Protein AF-A0A0G8N7H9-F1 (afdb_monomer)

Radius of gyration: 29.94 Å; Cα contacts (8 Å, |Δi|>4): 165; chains: 1; bounding box: 59×42×82 Å

Organism: NCBI:txid2754056

pLDDT: mean 80.82, std 13.86, range [43.56, 95.44]

Secondary structure (DSSP, 8-state):
--EEEHHHHHHHHHTTSEEEEEEEEETTEEEEEEEETT--EEEEE-TTSSB-EESSHHHHHHHHHHTT---EEEE-GGG--TTTTTT-S---PPPHHHHHHHHHHHHHHHHHHHHHHHHHHHHHHH-GGG---HHHHHHHHHHHHHHHHHHHTT-

Nearest PDB structures (foldseek):
  8xkv-assembly1_B  TM=4.051E-01  e=8.341E-02  Arabidopsis thaliana
  6zj3-assembly1_Lz  TM=5.491E-01  e=1.316E-01  Euglena gracilis
  5umr-assembly1_A  TM=5.682E-01  e=3.978E-01  Homo sapiens
  7x3k-assembly1_B  TM=6.071E-01  e=3.407E+00  Saccharomyces cerevisiae

Solvent-accessible surface area (backbone atoms only — not comparable to full-atom values): 8748 Å² total; per-residue (Å²): 130,55,70,37,41,62,71,61,46,30,52,36,28,73,71,64,52,35,63,41,34,40,39,35,38,44,93,86,29,28,33,43,34,38,28,26,87,86,68,50,59,33,36,34,22,37,99,84,68,46,77,35,62,22,89,38,70,67,58,44,49,53,55,34,47,77,40,72,33,86,53,70,46,78,45,50,75,74,53,68,42,77,86,56,60,75,67,65,63,72,84,67,72,75,48,71,65,58,53,53,53,47,53,54,51,52,53,53,50,51,51,53,50,54,53,52,51,50,55,52,48,56,51,39,72,76,40,64,83,75,67,67,53,78,64,58,47,51,54,53,51,51,53,51,52,52,52,54,52,55,54,59,76,74,107

Sequence (155 aa):
MPAVKLAAAKELVAAGVMSDAIVLGADDGYAVQLLARDHSRRLLISKLGEPRTFAGIEAAAKALHQIGIHSYRVDNTRKADPANNVRIRLRKRADQQSRIAGVHKDAAYLRFLTDRTRSAVEAADANPADSLTGQHARDRLQALKQQARKHIAKT

Foldseek 3Di:
DAEDELVVLLVCVVVQQWAEWEFEDDLQATWIWTAGPVRDIYTYDYPVRHGDHDNYPVRVCVSCVVSPHNHYHYDCVVVPPPVSVVSPPDPPPCPVVNVVVVVVVVVVVVVVVVVVVVVVVVVCVVPVVPDDDPVRVVVVVVVVVVVVVVVVVVD

Mean predicted aligned error: 16.05 Å

Structure (mmCIF, N/CA/C/O backbone):
data_AF-A0A0G8N7H9-F1
#
_entry.id   AF-A0A0G8N7H9-F1
#
loop_
_atom_site.group_PDB
_atom_site.id
_atom_site.type_symbol
_atom_site.label_atom_id
_atom_site.label_alt_id
_atom_site.label_comp_id
_atom_site.label_asym_id
_atom_site.label_entity_id
_atom_site.label_seq_id
_atom_site.pdbx_PDB_ins_code
_atom_site.Cartn_x
_atom_site.Cartn_y
_atom_site.Cartn_z
_atom_site.occupancy
_atom_site.B_iso_or_equiv
_atom_site.auth_seq_id
_atom_site.auth_comp_id
_atom_site.auth_asym_id
_atom_site.auth_atom_id
_atom_site.pdbx_PDB_model_num
ATOM 1 N N . MET A 1 1 ? -0.310 10.057 23.316 1.00 60.97 1 MET A N 1
ATOM 2 C CA . MET A 1 1 ? -1.664 9.454 23.358 1.00 60.97 1 MET A CA 1
ATOM 3 C C . MET A 1 1 ? -1.530 7.944 23.230 1.00 60.97 1 MET A C 1
ATOM 5 O O . MET A 1 1 ? -0.744 7.527 22.386 1.00 60.97 1 MET A O 1
ATOM 9 N N . PRO A 1 2 ? -2.238 7.132 24.033 1.00 79.75 2 PRO A N 1
ATOM 10 C CA . PRO A 1 2 ? -2.179 5.679 23.900 1.00 79.75 2 PRO A CA 1
ATOM 11 C C . PRO A 1 2 ? -2.756 5.233 22.548 1.00 79.75 2 PRO A C 1
ATOM 13 O O . PRO A 1 2 ? -3.713 5.824 22.044 1.00 79.75 2 PRO A O 1
ATOM 16 N N . ALA A 1 3 ? -2.149 4.216 21.939 1.00 86.88 3 ALA A N 1
ATOM 17 C CA . ALA A 1 3 ? -2.435 3.775 20.575 1.00 86.88 3 ALA A CA 1
ATOM 18 C C . ALA A 1 3 ? -2.820 2.291 20.542 1.00 86.88 3 ALA A C 1
ATOM 20 O O . ALA A 1 3 ? -2.310 1.499 21.333 1.00 86.88 3 ALA A O 1
ATOM 21 N N . VAL A 1 4 ? -3.725 1.908 19.639 1.00 89.81 4 VAL A N 1
ATOM 22 C CA . VAL A 1 4 ? -4.254 0.540 19.540 1.00 89.81 4 VAL A CA 1
ATOM 23 C C . VAL A 1 4 ? -4.408 0.111 18.082 1.00 89.81 4 VAL A C 1
ATOM 25 O O . VAL A 1 4 ? -4.915 0.850 17.237 1.00 89.81 4 VAL A O 1
ATOM 28 N N . LYS A 1 5 ? -3.975 -1.116 17.777 1.00 91.19 5 LYS A N 1
ATOM 29 C CA . LYS A 1 5 ? -4.161 -1.745 16.460 1.00 91.19 5 LYS A CA 1
ATOM 30 C C . LYS A 1 5 ? -5.619 -2.162 16.270 1.00 91.19 5 LYS A C 1
ATOM 32 O O . LYS A 1 5 ? -6.273 -2.562 17.224 1.00 91.19 5 LYS A O 1
ATOM 37 N N . LEU A 1 6 ? -6.105 -2.186 15.028 1.00 88.12 6 LEU A N 1
ATOM 38 C CA . LEU A 1 6 ? -7.511 -2.518 14.733 1.00 88.12 6 LEU A CA 1
ATOM 39 C C . LEU A 1 6 ? -7.982 -3.876 15.302 1.00 88.12 6 LEU A C 1
ATOM 41 O O . LEU A 1 6 ? -9.117 -3.971 15.751 1.00 88.12 6 LEU A O 1
ATOM 45 N N . ALA A 1 7 ? -7.127 -4.903 15.329 1.00 88.69 7 ALA A N 1
ATOM 46 C CA . ALA A 1 7 ? -7.484 -6.196 15.925 1.00 88.69 7 ALA A CA 1
ATOM 47 C C . ALA A 1 7 ? -7.766 -6.075 17.433 1.00 88.69 7 ALA A C 1
ATOM 49 O O . ALA A 1 7 ? -8.840 -6.447 17.889 1.00 88.69 7 ALA A O 1
ATOM 50 N N . ALA A 1 8 ? -6.854 -5.442 18.174 1.00 88.56 8 ALA A N 1
ATOM 51 C CA . ALA A 1 8 ? -7.033 -5.178 19.599 1.00 88.56 8 ALA A CA 1
ATOM 52 C C . ALA A 1 8 ? -8.196 -4.204 19.865 1.00 88.56 8 ALA A C 1
ATOM 54 O O . ALA A 1 8 ? -8.907 -4.340 20.851 1.00 88.56 8 ALA A O 1
ATOM 55 N N . ALA A 1 9 ? -8.443 -3.242 18.970 1.00 88.06 9 ALA A N 1
ATOM 56 C CA . ALA A 1 9 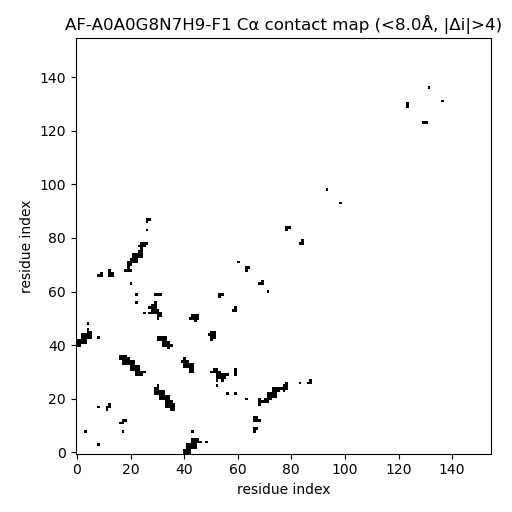? -9.609 -2.368 19.070 1.00 88.06 9 ALA A CA 1
ATOM 57 C C . ALA A 1 9 ? -10.922 -3.158 18.989 1.00 88.06 9 ALA A C 1
ATOM 59 O O . ALA A 1 9 ? -11.831 -2.889 19.764 1.00 88.06 9 ALA A O 1
ATOM 60 N N . LYS A 1 10 ? -11.006 -4.154 18.098 1.00 91.50 10 LYS A N 1
ATOM 61 C CA . LYS A 1 10 ? -12.178 -5.029 17.984 1.00 91.50 10 LYS A CA 1
ATOM 62 C C . LYS A 1 10 ? -12.447 -5.786 19.286 1.00 91.50 10 LYS A C 1
ATOM 64 O O . LYS A 1 10 ? -13.590 -5.853 19.716 1.00 91.50 10 LYS A O 1
ATOM 69 N N . GLU A 1 11 ? -11.406 -6.315 19.923 1.00 91.25 11 GLU A N 1
ATOM 70 C CA . GLU A 1 11 ? -11.528 -7.005 21.214 1.00 91.25 11 GLU A CA 1
ATOM 71 C C . GLU A 1 11 ? -11.981 -6.054 22.327 1.00 91.25 11 GLU A C 1
ATOM 73 O O . GLU A 1 11 ? -12.871 -6.394 23.098 1.00 91.25 11 GLU A O 1
ATOM 78 N N . LEU A 1 12 ? -11.436 -4.834 22.376 1.00 89.81 12 LEU A N 1
ATOM 79 C CA . LEU A 1 12 ? -11.836 -3.825 23.362 1.00 89.81 12 LEU A CA 1
ATOM 80 C C . LEU A 1 12 ? -13.284 -3.356 23.182 1.00 89.81 12 LEU A C 1
ATOM 82 O O . LEU A 1 12 ? -13.951 -3.065 24.173 1.00 89.81 12 LEU A O 1
ATOM 86 N N . VAL A 1 13 ? -13.774 -3.274 21.942 1.00 90.94 13 VAL A N 1
ATOM 87 C CA . VAL A 1 13 ? -15.185 -2.963 21.673 1.00 90.94 13 VAL A CA 1
ATOM 88 C C . VAL A 1 13 ? -16.074 -4.150 22.039 1.00 90.94 13 VAL A C 1
ATOM 90 O O . VAL A 1 13 ? -17.083 -3.963 22.710 1.00 90.94 13 VAL A O 1
ATOM 93 N N . ALA A 1 14 ? -15.676 -5.377 21.686 1.00 89.06 14 ALA A N 1
ATOM 94 C CA . ALA A 1 14 ? -16.410 -6.588 22.058 1.00 89.06 14 ALA A CA 1
ATOM 95 C C . ALA A 1 14 ? -16.500 -6.775 23.584 1.00 89.06 14 ALA A C 1
ATOM 97 O O . ALA A 1 14 ? -17.531 -7.200 24.093 1.00 89.06 14 ALA A O 1
ATOM 98 N N . ALA A 1 15 ? -15.449 -6.398 24.318 1.00 89.19 15 ALA A N 1
ATOM 99 C CA . ALA A 1 15 ? -15.424 -6.377 25.779 1.00 89.19 15 ALA A CA 1
ATOM 100 C C . ALA A 1 15 ? -16.194 -5.189 26.397 1.00 89.19 15 ALA A C 1
ATOM 102 O O . ALA A 1 15 ? -16.236 -5.057 27.618 1.00 89.19 15 ALA A O 1
ATOM 103 N N . GLY A 1 16 ? -16.769 -4.296 25.584 1.00 85.88 16 GLY A N 1
ATOM 104 C CA . GLY A 1 16 ? -17.531 -3.131 26.044 1.00 85.88 16 GLY A CA 1
ATOM 105 C C . GLY A 1 16 ? -16.685 -2.004 26.647 1.00 85.88 16 GLY A C 1
ATOM 106 O O . GLY A 1 16 ? -17.236 -1.059 27.208 1.00 85.88 16 GLY A O 1
ATOM 107 N N . VAL A 1 17 ? -15.355 -2.079 26.529 1.00 87.44 17 VAL A N 1
ATOM 108 C CA . VAL A 1 17 ? -14.427 -1.068 27.057 1.00 87.44 17 VAL A CA 1
ATOM 109 C C . VAL A 1 17 ? -14.488 0.203 26.210 1.00 87.44 17 VAL A C 1
ATOM 111 O O . VAL A 1 17 ? -14.486 1.308 26.744 1.00 87.44 17 VAL A O 1
ATOM 114 N N . MET A 1 18 ? -14.558 0.048 24.887 1.00 86.38 18 MET A N 1
ATOM 115 C CA . MET A 1 18 ? -14.641 1.145 23.918 1.00 86.38 18 MET A CA 1
ATOM 116 C C . MET A 1 18 ? -16.032 1.145 23.288 1.00 86.38 18 MET A C 1
ATOM 118 O O . MET A 1 18 ? -16.458 0.119 22.766 1.00 86.38 18 MET A O 1
ATOM 122 N N . SER A 1 19 ? -16.734 2.275 23.321 1.00 86.50 19 SER A N 1
ATOM 123 C CA . SER A 1 19 ? -18.128 2.347 22.853 1.00 86.50 19 SER A CA 1
ATOM 124 C C . SER A 1 19 ? -18.403 3.479 21.872 1.00 86.50 19 SER A C 1
ATOM 126 O O . SER A 1 19 ? -19.403 3.430 21.166 1.00 86.50 19 SER A O 1
ATOM 128 N N . ASP A 1 20 ? -17.541 4.493 21.824 1.00 90.31 20 ASP A N 1
ATOM 129 C CA . ASP A 1 20 ? -17.723 5.662 20.963 1.00 90.31 20 ASP A CA 1
ATOM 130 C C . ASP A 1 20 ? -16.426 5.977 20.206 1.00 90.31 20 ASP A C 1
ATOM 132 O O . ASP A 1 20 ? -15.347 5.466 20.529 1.00 90.31 20 ASP A O 1
ATOM 136 N N . ALA A 1 21 ? -16.518 6.804 19.169 1.00 91.69 21 ALA A N 1
ATOM 137 C CA . ALA A 1 21 ? -15.364 7.206 18.380 1.00 91.69 21 ALA A CA 1
ATOM 138 C C . ALA A 1 21 ? -15.452 8.661 17.909 1.00 91.69 21 ALA A C 1
ATOM 140 O O . ALA A 1 21 ? -16.522 9.204 17.646 1.00 91.69 21 ALA A O 1
ATOM 141 N N . ILE A 1 22 ? -14.289 9.285 17.750 1.00 90.31 22 ILE A N 1
ATOM 142 C CA . ILE A 1 22 ? -14.123 10.573 17.084 1.00 90.31 22 ILE A CA 1
ATOM 143 C C . ILE A 1 22 ? -13.313 10.350 15.811 1.00 90.31 22 ILE A C 1
ATOM 145 O O . ILE A 1 22 ? -12.195 9.831 15.840 1.00 90.31 22 ILE A O 1
ATOM 149 N N . VAL A 1 23 ? -13.878 10.769 14.688 1.00 90.75 23 VAL A N 1
ATOM 150 C CA . VAL A 1 23 ? -13.203 10.842 13.398 1.00 90.75 23 VAL A CA 1
ATOM 151 C C . VAL A 1 23 ? -12.580 12.230 13.284 1.00 90.75 23 VAL A C 1
ATOM 153 O O . VAL A 1 23 ? -13.289 13.225 13.172 1.00 90.75 23 VAL A O 1
ATOM 156 N N . LEU A 1 24 ? -11.253 12.291 13.338 1.00 88.31 24 LEU A N 1
ATOM 157 C CA . LEU A 1 24 ? -10.462 13.517 13.289 1.00 88.31 24 LEU A CA 1
ATOM 158 C C . LEU A 1 24 ? -10.012 13.791 11.850 1.00 88.31 24 LEU A C 1
ATOM 160 O O . LEU A 1 24 ? -9.406 12.923 11.216 1.00 88.31 24 LEU A O 1
ATOM 164 N N . GLY A 1 25 ? -10.243 15.001 11.346 1.00 82.56 25 GLY A N 1
ATOM 165 C CA . GLY A 1 25 ? -9.621 15.474 10.111 1.00 82.56 25 GLY A CA 1
ATOM 166 C C . GLY A 1 25 ? -8.099 15.586 10.265 1.00 82.56 25 GLY A C 1
ATOM 167 O O . GLY A 1 25 ? -7.604 16.192 11.213 1.00 82.56 25 GLY A O 1
ATOM 168 N N . ALA A 1 26 ? -7.348 15.000 9.337 1.00 75.12 26 ALA A N 1
ATOM 169 C CA . ALA A 1 26 ? -5.892 15.080 9.255 1.00 75.12 26 ALA A CA 1
ATOM 170 C C . ALA A 1 26 ? -5.462 15.503 7.841 1.00 75.12 26 ALA A C 1
ATOM 172 O O . ALA A 1 26 ? -6.242 15.390 6.891 1.00 75.12 26 ALA A O 1
ATOM 173 N N . ASP A 1 27 ? -4.213 15.952 7.698 1.00 69.25 27 ASP A N 1
ATOM 174 C CA . ASP A 1 27 ? -3.668 16.441 6.421 1.00 69.25 27 ASP A CA 1
ATOM 175 C C . ASP A 1 27 ? -3.769 15.372 5.311 1.00 69.25 27 ASP A C 1
ATOM 177 O O . ASP A 1 27 ? -4.139 15.669 4.177 1.00 69.25 27 ASP A O 1
ATOM 181 N N . ASP A 1 28 ? -3.555 14.102 5.676 1.00 70.31 28 ASP A N 1
ATOM 182 C CA . ASP A 1 28 ? -3.590 12.944 4.772 1.00 70.31 28 ASP A CA 1
ATOM 183 C C . ASP A 1 28 ? -4.930 12.169 4.780 1.00 70.31 28 ASP A C 1
ATOM 185 O O . ASP A 1 28 ? -5.015 11.068 4.229 1.00 70.31 28 ASP A O 1
ATOM 189 N N . GLY A 1 29 ? -5.993 12.696 5.408 1.00 81.81 29 GLY A N 1
ATOM 190 C CA . GLY A 1 29 ? -7.317 12.057 5.415 1.00 81.81 29 GLY A CA 1
ATOM 191 C C . GLY A 1 29 ? -8.077 12.189 6.733 1.00 81.81 29 GLY A C 1
ATOM 192 O O . GLY A 1 29 ? -8.234 13.283 7.265 1.00 81.81 29 GLY A O 1
ATOM 193 N N . TYR A 1 30 ? -8.598 11.070 7.237 1.00 86.75 30 TYR A N 1
ATOM 194 C CA . TYR A 1 30 ? -9.344 10.994 8.494 1.00 86.75 30 TYR A CA 1
ATOM 195 C C . TYR A 1 30 ? -8.712 9.965 9.425 1.00 86.75 30 TYR A C 1
ATOM 197 O O . TYR A 1 30 ? -8.583 8.801 9.054 1.00 86.75 30 TYR A O 1
ATOM 205 N N . ALA A 1 31 ? -8.321 10.377 10.624 1.00 88.44 31 ALA A N 1
ATOM 206 C CA . ALA A 1 31 ? -7.860 9.478 11.674 1.00 88.44 31 ALA A CA 1
ATOM 207 C C . ALA A 1 31 ? -9.021 9.120 12.608 1.00 88.44 31 ALA A C 1
ATOM 209 O O . ALA A 1 31 ? -9.972 9.882 12.754 1.00 88.44 31 ALA A O 1
ATOM 210 N N . VAL A 1 32 ? -8.944 7.959 13.255 1.00 89.88 32 VAL A N 1
ATOM 211 C CA . VAL A 1 32 ? -9.979 7.503 14.190 1.00 89.88 32 VAL A CA 1
ATOM 212 C C . VAL A 1 32 ? -9.403 7.430 15.594 1.00 89.88 32 VAL A C 1
ATOM 214 O O . VAL A 1 32 ? -8.400 6.755 15.836 1.00 89.88 32 VAL A O 1
ATOM 217 N N . GLN A 1 33 ? -10.065 8.105 16.522 1.00 90.62 33 GLN A N 1
ATOM 218 C CA . GLN A 1 33 ? -9.813 8.024 17.949 1.00 90.62 33 GLN A CA 1
ATOM 219 C C . GLN A 1 33 ? -10.983 7.309 18.619 1.00 90.62 33 GLN A C 1
ATOM 221 O O . GLN A 1 33 ? -12.127 7.724 18.492 1.00 90.62 33 GLN A O 1
ATOM 226 N N . LEU A 1 34 ? -10.691 6.232 19.333 1.00 89.69 34 LEU A N 1
ATOM 227 C CA . LEU A 1 34 ? -11.666 5.485 20.112 1.00 89.69 34 LEU A CA 1
ATOM 228 C C . LEU A 1 34 ? -11.805 6.110 21.494 1.00 89.69 34 LEU A C 1
ATOM 230 O O . LEU A 1 34 ? -10.812 6.545 22.088 1.00 89.69 34 LEU A O 1
ATOM 234 N N . LEU A 1 35 ? -13.036 6.132 21.981 1.00 88.38 35 LEU A N 1
ATOM 235 C CA . LEU A 1 35 ? -13.415 6.626 23.289 1.00 88.38 35 LEU A CA 1
ATOM 236 C C . LEU A 1 35 ? -14.010 5.485 24.110 1.00 88.38 35 LEU A C 1
ATOM 238 O O . LEU A 1 35 ? -14.944 4.794 23.690 1.00 88.38 35 LEU A O 1
ATOM 242 N N . ALA A 1 36 ? -13.478 5.331 25.310 1.00 85.88 36 ALA A N 1
ATOM 243 C CA . ALA A 1 36 ? -14.081 4.517 26.345 1.00 85.88 36 ALA A CA 1
ATOM 244 C C . ALA A 1 36 ? -15.023 5.345 27.222 1.00 85.88 36 ALA A C 1
ATOM 246 O O . ALA A 1 36 ? -15.001 6.581 27.215 1.00 85.88 36 ALA A O 1
ATOM 247 N N . ARG A 1 37 ? -15.841 4.643 28.011 1.00 79.25 37 ARG A N 1
ATOM 248 C CA . ARG A 1 37 ? -16.765 5.264 28.973 1.00 79.25 37 ARG A CA 1
ATOM 249 C C . ARG A 1 37 ? -16.050 6.049 30.073 1.00 79.25 37 ARG A C 1
ATOM 251 O O . ARG A 1 37 ? -16.601 7.020 30.568 1.00 79.25 37 ARG A O 1
ATOM 258 N N . ASP A 1 38 ? -14.822 5.667 30.409 1.00 83.31 38 ASP A N 1
ATOM 259 C CA . ASP A 1 38 ? -13.958 6.345 31.385 1.00 83.31 38 ASP A CA 1
ATOM 260 C C . ASP A 1 38 ? -13.240 7.583 30.806 1.00 83.31 38 ASP A C 1
ATOM 262 O O . ASP A 1 38 ? -12.285 8.086 31.393 1.00 83.31 38 ASP A O 1
ATOM 266 N N . HIS A 1 39 ? -13.660 8.059 29.629 1.00 79.25 39 HIS A N 1
ATOM 267 C CA . HIS A 1 39 ? -13.009 9.120 28.857 1.00 79.25 39 HIS A CA 1
ATOM 268 C C . HIS A 1 39 ? -11.578 8.804 28.402 1.00 79.25 39 HIS A C 1
ATOM 270 O O . HIS A 1 39 ? -10.906 9.688 27.850 1.00 79.25 39 HIS A O 1
ATOM 276 N N . SER A 1 40 ? -11.106 7.562 28.555 1.00 83.25 40 SER A N 1
ATOM 277 C CA . SER A 1 40 ? -9.824 7.171 27.988 1.00 83.25 40 SER A CA 1
ATOM 278 C C . SER A 1 40 ? -9.907 7.192 26.461 1.00 83.25 40 SER A C 1
ATOM 280 O O . SER A 1 40 ? -10.882 6.762 25.838 1.00 83.25 40 SER A O 1
ATOM 282 N N . ARG A 1 41 ? -8.875 7.774 25.843 1.00 87.44 41 ARG A N 1
ATOM 283 C CA . ARG A 1 41 ? -8.820 7.998 24.396 1.00 87.44 41 ARG A CA 1
ATOM 284 C C . ARG A 1 41 ? -7.703 7.179 23.798 1.00 87.44 41 ARG A C 1
ATOM 286 O O . ARG A 1 41 ? -6.555 7.334 24.212 1.00 87.44 41 ARG A O 1
ATOM 293 N N . ARG A 1 42 ? -8.007 6.361 22.795 1.00 88.12 42 ARG A N 1
ATOM 294 C CA . ARG A 1 42 ? -7.000 5.538 22.116 1.00 88.12 42 ARG A CA 1
ATOM 295 C C . ARG A 1 42 ? -6.992 5.798 20.620 1.00 88.12 42 ARG A C 1
ATOM 297 O O . ARG A 1 42 ? -8.030 5.750 19.973 1.00 88.12 42 ARG A O 1
ATOM 304 N N . LEU A 1 43 ? -5.820 6.081 20.060 1.00 88.38 43 LEU A N 1
ATOM 305 C CA . LEU A 1 43 ? -5.681 6.325 18.626 1.00 88.38 43 LEU A CA 1
ATOM 306 C C . LEU A 1 43 ? -5.603 5.001 17.863 1.00 88.38 43 LEU A C 1
ATOM 308 O O . LEU A 1 43 ? -4.826 4.117 18.229 1.00 88.38 43 LEU A O 1
ATOM 312 N N . LEU A 1 44 ? -6.372 4.874 16.783 1.00 88.00 44 LEU A N 1
ATOM 313 C CA . LEU A 1 44 ? -6.294 3.718 15.903 1.00 88.00 44 LEU A CA 1
ATOM 314 C C . LEU A 1 44 ? -5.013 3.789 15.060 1.00 88.00 44 LEU A C 1
ATOM 316 O O . LEU A 1 44 ? -4.808 4.743 14.310 1.00 88.00 44 LEU A O 1
ATOM 320 N N . ILE A 1 45 ? -4.177 2.757 15.141 1.00 88.62 45 ILE A N 1
ATOM 321 C CA . ILE A 1 45 ? -2.922 2.666 14.383 1.00 88.62 45 ILE A CA 1
ATOM 322 C C . ILE A 1 45 ? -2.936 1.538 13.349 1.00 88.62 45 ILE A C 1
ATOM 324 O O . ILE A 1 45 ? -3.670 0.546 13.447 1.00 88.62 45 ILE A O 1
ATOM 328 N N . SER A 1 46 ? -2.115 1.714 12.318 1.00 86.81 46 SER A N 1
ATOM 329 C CA . SER A 1 46 ? -1.813 0.710 11.309 1.00 86.81 46 SER A CA 1
ATOM 330 C C . SER A 1 46 ? -0.937 -0.402 11.903 1.00 86.81 46 SER A C 1
ATOM 332 O O . SER A 1 46 ? -0.453 -0.322 13.035 1.00 86.81 46 SER A O 1
ATOM 334 N N . LYS A 1 47 ? -0.701 -1.469 11.130 1.00 80.56 47 LYS A N 1
ATOM 335 C CA . LYS A 1 47 ? 0.218 -2.542 11.546 1.00 80.56 47 LYS A CA 1
ATOM 336 C C . LYS A 1 47 ? 1.648 -2.030 11.778 1.00 80.56 47 LYS A C 1
ATOM 338 O O . LYS A 1 47 ? 2.359 -2.636 12.572 1.00 80.56 47 LYS A O 1
ATOM 343 N N . LEU A 1 48 ? 2.016 -0.927 11.123 1.00 80.19 48 LEU A N 1
ATOM 344 C CA . LEU A 1 48 ? 3.335 -0.294 11.181 1.00 80.19 48 LEU A CA 1
ATOM 345 C C . LEU A 1 48 ? 3.479 0.703 12.345 1.00 80.19 48 LEU A C 1
ATOM 347 O O . LEU A 1 48 ? 4.526 1.314 12.486 1.00 80.19 48 LEU A O 1
ATOM 351 N N . GLY A 1 49 ? 2.448 0.886 13.179 1.00 76.19 49 GLY A N 1
ATOM 352 C CA . GLY A 1 49 ? 2.502 1.799 14.330 1.00 76.19 49 GLY A CA 1
ATOM 353 C C . GLY A 1 49 ? 2.109 3.247 14.024 1.00 76.19 49 GLY A C 1
ATOM 354 O O . GLY A 1 49 ? 1.885 4.022 14.947 1.00 76.19 49 GLY A O 1
ATOM 355 N N . GLU A 1 50 ? 1.948 3.602 12.752 1.00 80.38 50 GLU A N 1
ATOM 356 C CA . GLU A 1 50 ? 1.489 4.931 12.333 1.00 80.38 50 GLU A CA 1
ATOM 357 C C . GLU A 1 50 ? -0.026 5.111 12.530 1.00 80.38 50 GLU A C 1
ATOM 359 O O . GLU A 1 50 ? -0.768 4.125 12.421 1.00 80.38 50 GLU A O 1
ATOM 364 N N . PRO A 1 51 ? -0.528 6.343 12.755 1.00 83.12 51 PRO A N 1
ATOM 365 C CA . PRO A 1 51 ? -1.959 6.630 12.774 1.00 83.12 51 PRO A CA 1
ATOM 366 C C . PRO A 1 51 ? -2.651 6.085 11.527 1.00 83.12 51 PRO A C 1
ATOM 368 O O . PRO A 1 51 ? -2.251 6.355 10.394 1.00 83.12 51 PRO A O 1
ATOM 371 N N . ARG A 1 52 ? -3.708 5.296 11.721 1.00 86.44 52 ARG A N 1
ATOM 372 C CA . ARG A 1 52 ? -4.459 4.752 10.596 1.00 86.44 52 ARG A CA 1
ATOM 373 C C . ARG A 1 52 ? -5.349 5.844 10.018 1.00 86.44 52 ARG A C 1
ATOM 375 O O . ARG A 1 52 ? -6.351 6.213 10.627 1.00 86.44 52 ARG A O 1
ATOM 382 N N . THR A 1 53 ? -4.989 6.312 8.829 1.00 88.19 53 THR A N 1
ATOM 383 C CA . THR A 1 53 ? -5.776 7.274 8.062 1.00 88.19 53 THR A CA 1
ATOM 384 C C . THR A 1 53 ? -6.721 6.571 7.089 1.00 88.19 53 THR A C 1
ATOM 386 O O . THR A 1 53 ? -6.423 5.517 6.517 1.00 88.19 53 THR A O 1
ATOM 389 N N . PHE A 1 54 ? -7.894 7.164 6.915 1.00 86.69 54 PHE A N 1
ATOM 390 C CA . PHE A 1 54 ? -8.918 6.763 5.963 1.00 86.69 54 PHE A CA 1
ATOM 391 C C . PHE A 1 54 ? -9.110 7.879 4.938 1.00 86.69 54 PHE A C 1
ATOM 393 O O . PHE A 1 54 ? -9.033 9.059 5.272 1.00 86.69 54 PHE A O 1
ATOM 400 N N . ALA A 1 55 ? -9.374 7.509 3.684 1.00 81.38 55 ALA A N 1
ATOM 401 C CA . ALA A 1 55 ? -9.521 8.476 2.594 1.00 81.38 55 ALA A CA 1
ATOM 402 C C . ALA A 1 55 ? -10.761 9.378 2.754 1.00 81.38 55 ALA A C 1
ATOM 404 O O . ALA A 1 55 ? -10.759 10.519 2.303 1.00 81.38 55 ALA A O 1
ATOM 405 N N . GLY A 1 56 ? -11.804 8.878 3.420 1.00 85.75 56 GLY A N 1
ATOM 406 C CA . GLY A 1 56 ? -13.070 9.576 3.622 1.00 85.75 56 GLY A CA 1
ATOM 407 C C . GLY A 1 56 ? -13.744 9.171 4.929 1.00 85.75 56 GLY A C 1
ATOM 408 O O . GLY A 1 56 ? -13.396 8.146 5.524 1.00 85.75 56 GLY A O 1
ATOM 409 N N . ILE A 1 57 ? -14.737 9.961 5.340 1.00 87.81 57 ILE A N 1
ATOM 410 C CA . ILE A 1 57 ? -15.551 9.694 6.534 1.00 87.81 57 ILE A CA 1
ATOM 411 C C . ILE A 1 57 ? -16.285 8.359 6.379 1.00 87.81 57 ILE A C 1
ATOM 413 O O . ILE A 1 57 ? -16.273 7.558 7.302 1.00 87.81 57 ILE A O 1
ATOM 417 N N . GLU A 1 58 ? -16.831 8.065 5.197 1.00 87.69 58 GLU A N 1
ATOM 418 C CA . GLU A 1 58 ? -17.513 6.793 4.914 1.00 87.69 58 GLU A CA 1
ATOM 419 C C . GLU A 1 58 ? -16.599 5.576 5.105 1.00 87.69 58 GLU A C 1
ATOM 421 O O . GLU A 1 58 ? -17.002 4.562 5.673 1.00 87.69 58 GLU A O 1
ATOM 426 N N . ALA A 1 59 ? -15.336 5.677 4.678 1.00 87.81 59 ALA A N 1
ATOM 427 C CA . ALA A 1 59 ? -14.363 4.604 4.855 1.00 87.81 59 ALA A CA 1
ATOM 428 C C . ALA A 1 59 ? -14.022 4.386 6.339 1.00 87.81 59 ALA A C 1
ATOM 430 O O . ALA A 1 59 ? -13.865 3.241 6.769 1.00 87.81 59 ALA A O 1
ATOM 431 N N . ALA A 1 60 ? -13.937 5.469 7.121 1.00 89.12 60 ALA A N 1
ATOM 432 C CA . ALA A 1 60 ? -13.770 5.396 8.571 1.00 89.12 60 ALA A CA 1
ATOM 433 C C . ALA A 1 60 ? -15.019 4.804 9.249 1.00 89.12 60 ALA A C 1
ATOM 435 O O . ALA A 1 60 ? -14.894 3.892 10.063 1.00 89.12 60 ALA A O 1
ATOM 436 N N . ALA A 1 61 ? -16.215 5.243 8.854 1.00 90.75 61 ALA A N 1
ATOM 437 C CA . ALA A 1 61 ? -17.494 4.755 9.360 1.00 90.75 61 ALA A CA 1
ATOM 438 C C . ALA A 1 61 ? -17.680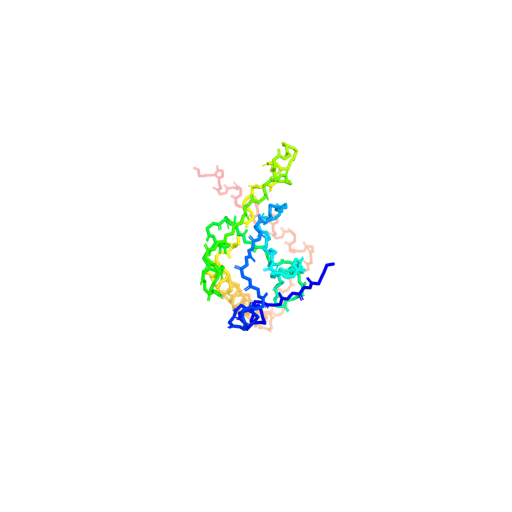 3.257 9.094 1.00 90.75 61 ALA A C 1
ATOM 440 O O . ALA A 1 61 ? -18.034 2.505 9.997 1.00 90.75 61 ALA A O 1
ATOM 441 N N . LYS A 1 62 ? -17.351 2.786 7.886 1.00 91.88 62 LYS A N 1
ATOM 442 C CA . LYS A 1 62 ? -17.389 1.358 7.545 1.00 91.88 62 LYS A CA 1
ATOM 443 C C . LYS A 1 62 ? -16.444 0.539 8.426 1.00 91.88 62 LYS A C 1
ATOM 445 O O . LYS A 1 62 ? -16.807 -0.548 8.866 1.00 91.88 62 LYS A O 1
ATOM 450 N N . ALA A 1 63 ? -15.245 1.055 8.698 1.00 89.88 63 ALA A N 1
ATOM 451 C CA . ALA A 1 63 ? -14.293 0.389 9.583 1.00 89.88 63 ALA A CA 1
ATOM 452 C C . ALA A 1 63 ? -14.770 0.363 11.046 1.00 89.88 63 ALA A C 1
ATOM 454 O O . ALA A 1 63 ? -14.577 -0.647 11.717 1.00 89.88 63 ALA A O 1
ATO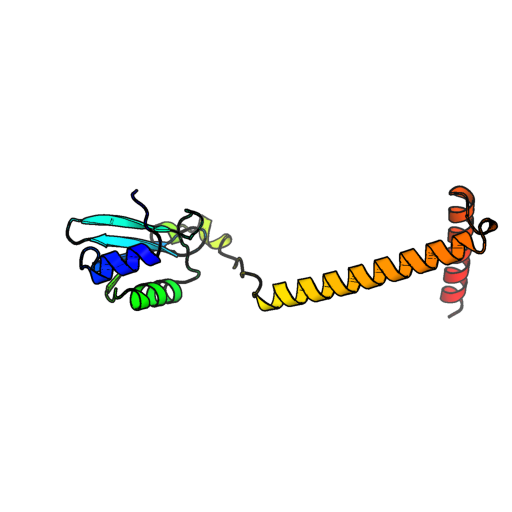M 455 N N . LEU A 1 64 ? -15.411 1.436 11.522 1.00 92.12 64 LEU A N 1
ATOM 456 C CA . LEU A 1 64 ? -16.031 1.515 12.849 1.00 92.12 64 LEU A CA 1
ATOM 457 C C . LEU A 1 64 ? -17.209 0.539 12.988 1.00 92.12 64 LEU A C 1
ATOM 459 O O . LEU A 1 64 ? -17.291 -0.204 13.965 1.00 92.12 64 LEU A O 1
ATOM 463 N N . HIS A 1 65 ? -18.055 0.455 11.965 1.00 91.88 65 HIS A N 1
ATOM 464 C CA . HIS A 1 65 ? -19.186 -0.466 11.939 1.00 91.88 65 HIS A CA 1
ATOM 465 C C . HIS A 1 65 ? -18.735 -1.932 12.018 1.00 91.88 65 HIS A C 1
ATOM 467 O O . HIS A 1 65 ? -19.301 -2.724 12.764 1.00 91.88 65 HIS A O 1
ATOM 473 N N . GLN A 1 66 ? -17.654 -2.288 11.316 1.00 90.81 66 GLN A N 1
ATOM 474 C CA . GLN A 1 66 ? -17.073 -3.637 11.353 1.00 90.81 66 GLN A CA 1
ATOM 475 C C . GLN A 1 66 ? -16.537 -4.053 12.729 1.00 90.81 66 GLN A C 1
ATOM 477 O O . GLN A 1 66 ? -16.402 -5.250 12.989 1.00 90.81 66 GLN A O 1
ATOM 482 N N . ILE A 1 67 ? -16.196 -3.092 13.589 1.00 90.19 67 ILE A N 1
ATOM 483 C CA . ILE A 1 67 ? -15.734 -3.364 14.954 1.00 90.19 67 ILE A CA 1
ATOM 484 C C . ILE A 1 67 ? -16.840 -3.195 16.002 1.00 90.19 67 ILE A C 1
ATOM 486 O O . ILE A 1 67 ? -16.560 -3.428 17.168 1.00 90.19 67 ILE A O 1
ATOM 490 N N . GLY A 1 68 ? -18.071 -2.848 15.602 1.00 88.38 68 GLY A N 1
ATOM 491 C CA . GLY A 1 68 ? -19.231 -2.729 16.496 1.00 88.38 68 GLY A CA 1
ATOM 492 C C . GLY A 1 68 ? -19.494 -1.323 17.044 1.00 88.38 68 GLY A C 1
ATOM 493 O O . GLY A 1 68 ? -20.283 -1.169 17.971 1.00 88.38 68 GLY A O 1
ATOM 494 N N . ILE A 1 69 ? -18.852 -0.288 16.493 1.00 90.38 69 ILE A N 1
ATOM 495 C CA . ILE A 1 69 ? -19.115 1.108 16.866 1.00 90.38 69 ILE A CA 1
ATOM 496 C C . ILE A 1 69 ? -20.100 1.712 15.864 1.00 90.38 69 ILE A C 1
ATOM 498 O O . ILE A 1 69 ? -19.799 1.836 14.675 1.00 90.38 69 ILE A O 1
ATOM 502 N N . HIS A 1 70 ? -21.277 2.095 16.358 1.00 87.69 70 HIS A N 1
ATOM 503 C CA . HIS A 1 70 ? -22.381 2.617 15.544 1.00 87.69 70 HIS A CA 1
ATOM 504 C C . HIS A 1 70 ? -22.574 4.131 15.673 1.00 87.69 70 HIS A C 1
ATOM 506 O O . HIS A 1 70 ? -23.113 4.753 14.761 1.00 87.69 70 HIS A O 1
ATOM 512 N N . SER A 1 71 ? -22.111 4.729 16.770 1.00 87.12 71 SER A N 1
ATOM 513 C CA . SER A 1 71 ? -22.094 6.175 16.978 1.00 87.12 71 SER A CA 1
ATOM 514 C C . SER A 1 71 ? -20.668 6.697 16.872 1.00 87.12 71 SER A C 1
ATOM 516 O O . SER A 1 71 ? -19.735 6.085 17.389 1.00 87.12 71 SER A O 1
ATOM 518 N N . TYR A 1 72 ? -20.497 7.824 16.193 1.00 90.69 72 TYR A N 1
ATOM 519 C CA . TYR A 1 72 ? -19.228 8.533 16.159 1.00 90.69 72 TYR A CA 1
ATOM 520 C C . TYR A 1 72 ? -19.457 10.020 15.905 1.00 90.69 72 TYR A C 1
ATOM 522 O O . TYR A 1 72 ? -20.430 10.421 15.265 1.00 90.69 72 TYR A O 1
ATOM 530 N N . ARG A 1 73 ? -18.531 10.847 16.385 1.00 90.38 73 ARG A N 1
ATOM 531 C CA . ARG A 1 73 ? -18.491 12.288 16.105 1.00 90.38 73 ARG A CA 1
ATOM 532 C C . ARG A 1 73 ? -17.420 12.590 15.073 1.00 90.38 73 ARG A C 1
ATOM 534 O O . ARG A 1 73 ? -16.371 11.953 15.065 1.00 90.38 73 ARG A O 1
ATOM 541 N N . VAL A 1 74 ? -17.671 13.564 14.209 1.00 88.12 74 VAL A N 1
ATOM 542 C CA . VAL A 1 74 ? -16.691 14.022 13.220 1.00 88.12 74 VAL A CA 1
ATOM 543 C C . VAL A 1 74 ? -16.187 15.392 13.643 1.00 88.12 74 VAL A C 1
ATOM 545 O O . VAL A 1 74 ? -16.975 16.323 13.784 1.00 88.12 74 VAL A O 1
ATOM 548 N N . ASP A 1 75 ? -14.878 15.507 13.827 1.00 85.50 75 ASP A N 1
ATOM 549 C CA . ASP A 1 75 ? -14.203 16.770 14.084 1.00 85.50 75 ASP A CA 1
ATOM 550 C C . ASP A 1 75 ? -13.346 17.139 12.867 1.00 85.50 75 ASP A C 1
ATOM 552 O O . ASP A 1 75 ? -12.304 16.536 12.592 1.00 85.50 75 ASP A O 1
ATOM 556 N N . ASN A 1 76 ? -13.824 18.133 12.118 1.00 77.31 76 ASN A N 1
ATOM 557 C CA . ASN A 1 76 ? -13.178 18.652 10.914 1.00 77.31 76 ASN A CA 1
ATOM 558 C C . ASN A 1 76 ? -12.424 19.967 11.150 1.00 77.31 76 ASN A C 1
ATOM 560 O O . ASN A 1 76 ? -11.958 20.564 10.179 1.00 77.31 76 ASN A O 1
ATOM 564 N N . THR A 1 77 ? -12.274 20.418 12.397 1.00 70.50 77 THR A N 1
ATOM 565 C CA . THR A 1 77 ? -11.638 21.709 12.723 1.00 70.50 77 THR A CA 1
ATOM 566 C C . THR A 1 77 ? -10.255 21.859 12.085 1.00 70.50 77 THR A C 1
ATOM 568 O O . THR A 1 77 ? -9.957 22.887 11.489 1.00 70.50 77 THR A O 1
ATOM 571 N N . ARG A 1 78 ? -9.447 20.793 12.085 1.00 63.22 78 ARG A N 1
ATOM 572 C CA . ARG A 1 78 ? -8.100 20.778 11.487 1.00 63.22 78 ARG A CA 1
ATOM 573 C C . ARG A 1 78 ? -8.077 20.790 9.949 1.00 63.22 78 ARG A C 1
ATOM 575 O O . ARG A 1 78 ? -7.076 21.174 9.356 1.00 63.22 78 ARG A O 1
ATOM 582 N N . LYS A 1 79 ? -9.163 20.369 9.291 1.00 57.56 79 LYS A N 1
ATOM 583 C CA . LYS A 1 79 ? -9.302 20.377 7.821 1.00 57.56 79 LYS A CA 1
ATOM 584 C C . LYS A 1 79 ? -9.880 21.687 7.276 1.00 57.56 79 LYS A C 1
ATOM 586 O O . LYS A 1 79 ? -9.747 21.944 6.087 1.00 57.56 79 LYS A O 1
ATOM 591 N N . ALA A 1 80 ? -10.536 22.485 8.117 1.00 48.81 80 ALA A N 1
ATOM 592 C CA . ALA A 1 80 ? -11.191 23.728 7.712 1.00 48.81 80 ALA A CA 1
ATOM 593 C C . ALA A 1 80 ? -10.212 24.886 7.443 1.00 48.81 80 ALA A C 1
ATOM 595 O O . ALA A 1 80 ? -10.647 25.949 7.012 1.00 48.81 80 ALA A O 1
ATOM 596 N N . ASP A 1 81 ? -8.911 24.686 7.669 1.00 47.38 81 ASP A N 1
ATOM 597 C CA . ASP A 1 81 ? -7.882 25.694 7.437 1.00 47.38 81 ASP A CA 1
ATOM 598 C C . ASP A 1 81 ? -7.655 25.895 5.917 1.00 47.38 81 ASP A C 1
ATOM 600 O O . ASP A 1 81 ? -7.203 24.965 5.230 1.00 47.38 81 ASP A O 1
ATOM 604 N N . PRO A 1 82 ? -7.979 27.070 5.336 1.00 48.88 82 PRO A N 1
ATOM 605 C CA . PRO A 1 82 ? -7.959 27.276 3.885 1.00 48.88 82 PRO A CA 1
ATOM 606 C C . PRO A 1 82 ? -6.571 27.100 3.249 1.00 48.88 82 PRO A C 1
ATOM 608 O O . PRO A 1 82 ? -6.483 26.811 2.055 1.00 48.88 82 PRO A O 1
ATOM 611 N N . ALA A 1 83 ? -5.492 27.184 4.035 1.00 52.03 83 ALA A N 1
ATOM 612 C CA . ALA A 1 83 ? -4.127 26.909 3.585 1.00 52.03 83 ALA A CA 1
ATOM 613 C C . ALA A 1 83 ? -3.871 25.420 3.256 1.00 52.03 83 ALA A C 1
ATOM 615 O O . ALA A 1 83 ? -3.002 25.105 2.440 1.00 52.03 83 ALA A O 1
ATOM 616 N N . ASN A 1 84 ? -4.639 24.495 3.843 1.00 44.56 84 ASN A N 1
ATOM 617 C CA . ASN A 1 84 ? -4.439 23.049 3.697 1.00 44.56 84 ASN A CA 1
ATOM 618 C C . ASN A 1 84 ? -5.284 22.408 2.582 1.00 44.56 84 ASN A C 1
ATOM 620 O O . ASN A 1 84 ? -4.937 21.337 2.076 1.00 44.56 84 ASN A O 1
ATOM 624 N N . ASN A 1 85 ? -6.343 23.080 2.119 1.00 44.41 85 ASN A N 1
ATOM 625 C CA . ASN A 1 85 ? -7.233 22.569 1.068 1.00 44.41 85 ASN A CA 1
ATOM 626 C C . ASN A 1 85 ? -6.548 22.392 -0.300 1.00 44.41 85 ASN A C 1
ATOM 628 O O . ASN A 1 85 ? -7.007 21.604 -1.125 1.00 44.41 85 ASN A O 1
ATOM 632 N N . VAL A 1 86 ? -5.409 23.051 -0.534 1.00 46.97 86 VAL A N 1
ATOM 633 C CA . VAL A 1 86 ? -4.640 22.935 -1.788 1.00 46.97 86 VAL A CA 1
ATOM 634 C C . VAL A 1 86 ? -3.845 21.619 -1.865 1.00 46.97 86 VAL A C 1
ATOM 636 O O . VAL A 1 86 ? -3.532 21.147 -2.961 1.00 46.97 86 VAL A O 1
ATOM 639 N N . ARG A 1 87 ? -3.552 20.972 -0.725 1.00 46.16 87 ARG A N 1
ATOM 640 C CA . ARG A 1 87 ? -2.757 19.728 -0.664 1.00 46.16 87 ARG A CA 1
ATOM 641 C C . ARG A 1 87 ? -3.586 18.446 -0.700 1.00 46.16 87 ARG A C 1
ATOM 643 O O . ARG A 1 87 ? -3.033 17.393 -1.006 1.00 46.16 87 ARG A O 1
ATOM 650 N N . ILE A 1 88 ? -4.910 18.529 -0.541 1.00 47.88 88 ILE A N 1
ATOM 651 C CA . ILE A 1 88 ? -5.847 17.406 -0.739 1.00 47.88 88 ILE A CA 1
ATOM 652 C C . ILE A 1 88 ? -6.083 17.155 -2.246 1.00 47.88 88 ILE A C 1
ATOM 654 O O . ILE A 1 88 ? -7.163 16.765 -2.682 1.00 47.88 88 ILE A O 1
ATOM 658 N N . ARG A 1 89 ? -5.069 17.340 -3.100 1.00 43.56 89 ARG A N 1
ATOM 659 C CA . ARG A 1 89 ? -5.054 16.634 -4.382 1.00 43.56 89 ARG A CA 1
ATOM 660 C C . ARG A 1 89 ? -4.692 15.195 -4.072 1.00 43.56 89 ARG A C 1
ATOM 662 O O . ARG A 1 89 ? -3.517 14.856 -3.995 1.00 43.56 89 ARG A O 1
ATOM 669 N N . LEU A 1 90 ? -5.734 14.395 -3.846 1.00 47.97 90 LEU A N 1
ATOM 670 C CA . LEU A 1 90 ? -5.796 12.958 -4.096 1.00 47.97 90 LEU A CA 1
ATOM 671 C C . LEU A 1 90 ? -4.411 12.327 -4.301 1.00 47.97 90 LEU A C 1
ATOM 673 O O . LEU A 1 90 ? -3.997 12.081 -5.437 1.00 47.97 90 LEU A O 1
ATOM 677 N N . ARG A 1 91 ? -3.712 11.977 -3.214 1.00 48.09 91 ARG A N 1
ATOM 678 C CA . ARG A 1 91 ? -2.777 10.850 -3.282 1.00 48.09 91 ARG A CA 1
ATOM 679 C C . ARG A 1 91 ? -3.631 9.604 -3.490 1.00 48.09 91 ARG A C 1
ATOM 681 O O . ARG A 1 91 ? -3.916 8.849 -2.564 1.00 48.09 91 ARG A O 1
ATOM 688 N N . LYS A 1 92 ? -4.114 9.444 -4.724 1.00 47.34 92 LYS A N 1
ATOM 689 C CA . LYS A 1 92 ? -4.759 8.242 -5.222 1.00 47.34 92 LYS A CA 1
ATOM 690 C C . LYS A 1 92 ? -3.729 7.149 -4.983 1.00 47.34 92 LYS A C 1
ATOM 692 O O . LYS A 1 92 ? -2.672 7.147 -5.612 1.00 47.34 92 LYS A O 1
ATOM 697 N N . ARG A 1 93 ? -3.978 6.275 -4.001 1.00 52.88 93 ARG A N 1
ATOM 698 C CA . ARG A 1 93 ? -3.246 5.011 -3.914 1.00 52.88 93 ARG A CA 1
ATOM 699 C C . ARG A 1 93 ? -3.327 4.423 -5.314 1.00 52.88 93 ARG A C 1
ATOM 701 O O . ARG A 1 93 ? -4.433 4.224 -5.803 1.00 52.88 93 ARG A O 1
ATOM 708 N N . ALA A 1 94 ? -2.186 4.232 -5.969 1.00 51.75 94 ALA A N 1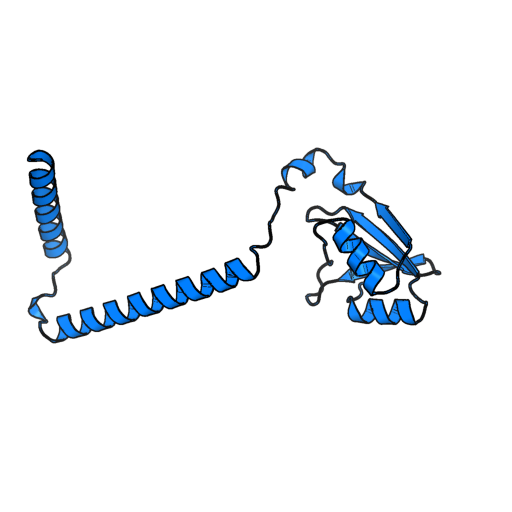
ATOM 709 C CA . ALA A 1 94 ? -2.163 3.495 -7.219 1.00 51.75 94 ALA A CA 1
ATOM 710 C C . ALA A 1 94 ? -2.860 2.161 -6.935 1.00 51.75 94 ALA A C 1
ATOM 712 O O . ALA A 1 94 ? -2.447 1.447 -6.011 1.00 51.75 94 ALA A O 1
ATOM 713 N N . ASP A 1 95 ? -3.965 1.909 -7.637 1.00 58.22 95 ASP A N 1
ATOM 714 C CA . ASP A 1 95 ? -4.797 0.735 -7.434 1.00 58.22 95 ASP A CA 1
ATOM 715 C C . ASP A 1 95 ? -3.890 -0.503 -7.409 1.00 58.22 95 ASP A C 1
ATOM 717 O O . ASP A 1 95 ? -2.916 -0.608 -8.159 1.00 58.22 95 ASP A O 1
ATOM 721 N N . GLN A 1 96 ? -4.153 -1.454 -6.515 1.00 57.59 96 GLN A N 1
ATOM 722 C CA . GLN A 1 96 ? -3.338 -2.671 -6.397 1.00 57.59 96 GLN A CA 1
ATOM 723 C C . GLN A 1 96 ? -3.165 -3.376 -7.760 1.00 57.59 96 GLN A C 1
ATOM 725 O O . GLN A 1 96 ? -2.121 -3.955 -8.047 1.00 57.59 96 GLN A O 1
ATOM 730 N N . GLN A 1 97 ? -4.150 -3.206 -8.639 1.00 57.84 97 GLN A N 1
ATOM 731 C CA . GLN A 1 97 ? -4.163 -3.654 -10.024 1.00 57.84 97 GLN A CA 1
ATOM 732 C C . GLN A 1 97 ? -3.168 -2.906 -10.930 1.00 57.84 97 GLN A C 1
ATOM 734 O O . GLN A 1 97 ? -2.495 -3.542 -11.737 1.00 57.84 97 GLN A O 1
ATOM 739 N N . SER A 1 98 ? -2.981 -1.590 -10.762 1.00 60.19 98 SER A N 1
ATOM 740 C CA . SER A 1 98 ? -1.940 -0.847 -11.487 1.00 60.19 98 SER A CA 1
ATOM 741 C C . SER A 1 98 ? -0.534 -1.206 -11.002 1.00 60.19 98 SER A C 1
ATOM 743 O O . SER A 1 98 ? 0.404 -1.187 -11.793 1.00 60.19 98 SER A O 1
ATOM 745 N N . ARG A 1 99 ? -0.378 -1.588 -9.724 1.00 62.47 99 ARG A N 1
ATOM 746 C CA . ARG A 1 99 ? 0.894 -2.121 -9.203 1.00 62.47 99 ARG A CA 1
ATOM 747 C C . ARG A 1 99 ? 1.239 -3.479 -9.815 1.00 62.47 99 ARG A C 1
ATOM 749 O O . ARG A 1 99 ? 2.355 -3.648 -10.287 1.00 62.47 99 ARG A O 1
ATOM 756 N N . ILE A 1 100 ? 0.285 -4.410 -9.866 1.00 70.69 100 ILE A N 1
ATOM 757 C CA . ILE A 1 100 ? 0.481 -5.727 -10.498 1.00 70.69 100 ILE A CA 1
ATOM 758 C C . ILE A 1 100 ? 0.769 -5.572 -12.000 1.00 70.69 100 ILE A C 1
ATOM 760 O O . ILE A 1 100 ? 1.698 -6.188 -12.517 1.00 70.69 100 ILE A O 1
ATOM 764 N N . ALA A 1 101 ? 0.039 -4.691 -12.694 1.00 71.00 101 ALA A N 1
ATOM 765 C CA . ALA A 1 101 ? 0.301 -4.391 -14.101 1.00 71.00 101 ALA A CA 1
ATOM 766 C C . ALA A 1 101 ? 1.707 -3.802 -14.330 1.00 71.00 101 ALA A C 1
ATOM 768 O O . ALA A 1 101 ? 2.347 -4.138 -15.325 1.00 71.00 101 ALA A O 1
ATOM 769 N N . GLY A 1 102 ? 2.201 -2.961 -13.413 1.00 69.94 102 GLY A N 1
ATOM 770 C CA . GLY A 1 102 ? 3.583 -2.471 -13.424 1.00 69.94 102 GLY A CA 1
ATOM 771 C C . GLY A 1 102 ? 4.598 -3.609 -13.314 1.00 69.94 102 GLY A C 1
ATOM 772 O O . GLY A 1 102 ? 5.462 -3.734 -14.172 1.00 69.94 102 GLY A O 1
ATOM 773 N N . VAL A 1 103 ? 4.410 -4.520 -12.354 1.00 79.44 103 VAL A N 1
ATOM 774 C CA . VAL A 1 103 ? 5.300 -5.679 -12.150 1.00 79.44 103 VAL A CA 1
ATOM 775 C C . VAL A 1 103 ? 5.393 -6.566 -13.398 1.00 79.44 103 VAL A C 1
ATOM 777 O O . VAL A 1 103 ? 6.483 -7.002 -13.761 1.00 79.44 103 VAL A O 1
ATOM 780 N N . HIS A 1 104 ? 4.280 -6.814 -14.097 1.00 78.56 104 HIS A N 1
ATOM 781 C CA . HIS A 1 104 ? 4.311 -7.594 -15.341 1.00 78.56 104 HIS A CA 1
ATOM 782 C C . HIS A 1 104 ? 5.051 -6.879 -16.477 1.00 78.56 104 HIS A C 1
ATOM 784 O O . HIS A 1 104 ? 5.778 -7.529 -17.229 1.00 78.56 104 HIS A O 1
ATOM 790 N N . LYS A 1 105 ? 4.891 -5.555 -16.598 1.00 84.50 105 LYS A N 1
ATOM 791 C CA . LYS A 1 105 ? 5.616 -4.753 -17.595 1.00 84.50 105 LYS A CA 1
ATOM 792 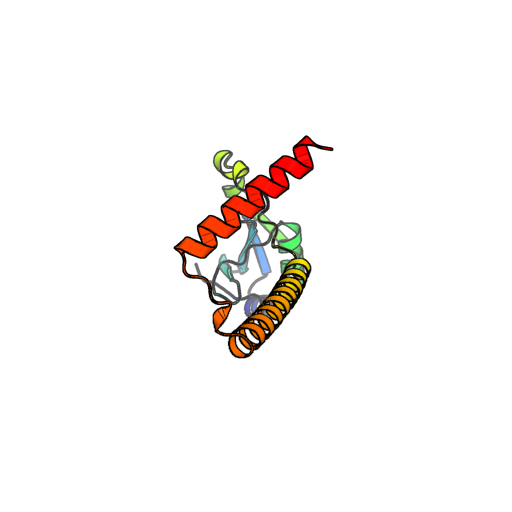C C . LYS A 1 105 ? 7.115 -4.740 -17.313 1.00 84.50 105 LYS A C 1
ATOM 794 O O . LYS A 1 105 ? 7.898 -4.955 -18.235 1.00 84.50 105 LYS A O 1
ATOM 799 N N . ASP A 1 106 ? 7.497 -4.581 -16.051 1.00 85.94 106 ASP A N 1
ATOM 800 C CA . ASP A 1 106 ? 8.897 -4.594 -15.628 1.00 85.94 106 ASP A CA 1
ATOM 801 C C . ASP A 1 106 ? 9.529 -5.968 -15.883 1.00 85.94 106 ASP A C 1
ATOM 803 O O . ASP A 1 106 ? 10.618 -6.059 -16.445 1.00 85.94 106 ASP A O 1
ATOM 807 N N . ALA A 1 107 ? 8.815 -7.056 -15.574 1.00 89.69 107 ALA A N 1
ATOM 808 C CA . A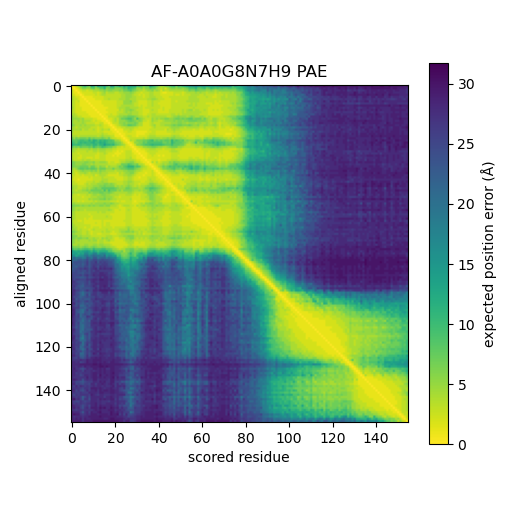LA A 1 107 ? 9.279 -8.413 -15.854 1.00 89.69 107 ALA A CA 1
ATOM 809 C C . ALA A 1 107 ? 9.440 -8.686 -17.361 1.00 89.69 107 ALA A C 1
ATOM 811 O O . ALA A 1 107 ? 10.414 -9.319 -17.772 1.00 89.69 107 ALA A O 1
ATOM 812 N N . ALA A 1 108 ? 8.512 -8.205 -18.194 1.00 91.75 108 ALA A N 1
ATOM 813 C CA . ALA A 1 108 ? 8.613 -8.331 -19.646 1.00 91.75 108 ALA A CA 1
ATOM 814 C C . ALA A 1 108 ? 9.806 -7.539 -20.203 1.00 91.75 108 ALA A C 1
ATOM 816 O O . ALA A 1 108 ? 10.546 -8.048 -21.044 1.00 91.75 108 ALA A O 1
ATOM 817 N N . TYR A 1 109 ? 10.029 -6.324 -19.698 1.00 91.19 109 TYR A N 1
ATOM 818 C CA . TYR A 1 109 ? 11.159 -5.493 -20.101 1.00 91.19 109 TYR A CA 1
ATOM 819 C C . TYR A 1 109 ? 12.503 -6.101 -19.683 1.00 91.19 109 TYR A C 1
ATOM 821 O O . TYR A 1 109 ? 13.434 -6.137 -20.484 1.00 91.19 109 TYR A O 1
ATOM 829 N N . LEU A 1 110 ? 12.592 -6.654 -18.469 1.00 94.25 110 LEU A N 1
ATOM 830 C CA . LEU A 1 110 ? 13.791 -7.356 -18.011 1.00 94.25 110 LEU A CA 1
ATOM 831 C C . LEU A 1 110 ? 14.112 -8.564 -18.892 1.00 94.25 110 LEU A C 1
ATOM 833 O O . LEU A 1 110 ? 15.260 -8.712 -19.293 1.00 94.25 110 LEU A O 1
ATOM 837 N N . ARG A 1 111 ? 13.109 -9.375 -19.256 1.00 93.38 111 ARG A N 1
ATOM 838 C CA . ARG A 1 111 ? 13.302 -10.500 -20.189 1.00 93.38 111 ARG A CA 1
ATOM 839 C C . ARG A 1 111 ? 13.809 -10.031 -21.550 1.00 93.38 111 ARG A C 1
ATOM 841 O O . ARG A 1 111 ? 14.786 -10.566 -22.062 1.00 93.38 111 ARG A O 1
ATOM 848 N N . PHE A 1 112 ? 13.195 -8.984 -22.099 1.00 94.69 112 PHE A N 1
ATOM 849 C CA . PHE A 1 112 ? 13.642 -8.385 -23.353 1.00 94.69 112 PHE A CA 1
ATOM 850 C C . PHE A 1 112 ? 15.107 -7.927 -23.284 1.00 94.69 112 PHE A C 1
ATOM 852 O O . PHE A 1 112 ? 15.880 -8.205 -24.201 1.00 94.69 112 PHE A O 1
ATOM 859 N N . LEU A 1 113 ? 15.504 -7.259 -22.195 1.00 95.00 113 LEU A N 1
ATOM 860 C CA . LEU A 1 113 ? 16.886 -6.829 -21.996 1.00 95.00 113 LEU A CA 1
ATOM 861 C C . LEU A 1 113 ? 17.838 -8.017 -21.869 1.00 95.00 113 LEU A C 1
ATOM 863 O O . LEU A 1 113 ? 18.890 -7.999 -22.505 1.00 95.00 113 LEU A O 1
ATOM 867 N N . THR A 1 114 ? 17.492 -9.050 -21.097 1.00 94.69 114 THR A N 1
ATOM 868 C CA . THR A 1 114 ? 18.366 -10.219 -20.929 1.00 94.69 114 THR A CA 1
ATOM 869 C C . THR A 1 114 ? 18.564 -10.964 -22.241 1.00 94.69 114 THR A C 1
ATOM 871 O O . THR A 1 114 ? 19.696 -11.321 -22.558 1.00 94.69 114 THR A O 1
ATOM 874 N N . ASP A 1 115 ? 17.503 -11.131 -23.032 1.00 95.44 115 ASP A N 1
ATOM 875 C CA . ASP A 1 115 ? 17.573 -11.816 -24.323 1.00 95.44 115 ASP A CA 1
ATOM 876 C C . ASP A 1 115 ? 18.405 -11.005 -25.321 1.00 95.44 115 ASP A C 1
ATOM 878 O O . ASP A 1 115 ? 19.311 -11.539 -25.957 1.00 95.44 115 ASP A O 1
ATOM 882 N N . ARG A 1 116 ? 18.181 -9.685 -25.398 1.00 94.25 116 ARG A N 1
ATOM 883 C CA . ARG A 1 116 ? 18.978 -8.798 -26.259 1.00 94.25 116 ARG A CA 1
ATOM 884 C C . ARG A 1 116 ? 20.445 -8.757 -25.866 1.00 94.25 116 ARG A C 1
ATOM 886 O O . ARG A 1 116 ? 21.295 -8.782 -26.750 1.00 94.25 116 ARG A O 1
ATOM 893 N N . THR A 1 117 ? 20.737 -8.699 -24.570 1.00 94.00 117 THR A N 1
ATOM 894 C CA . THR A 1 117 ? 22.119 -8.692 -24.080 1.00 94.00 117 THR A CA 1
ATOM 895 C C . THR A 1 117 ? 22.799 -10.016 -24.398 1.00 94.00 117 THR A C 1
ATOM 897 O O . THR A 1 117 ? 23.912 -10.006 -24.909 1.00 94.00 117 THR A O 1
ATOM 900 N N . ARG A 1 118 ? 22.117 -11.149 -24.180 1.00 93.19 118 ARG A N 1
ATOM 901 C CA . ARG A 1 118 ? 22.653 -12.473 -24.511 1.00 93.19 118 ARG A CA 1
ATOM 902 C C . ARG A 1 118 ? 22.976 -12.592 -25.997 1.00 93.19 118 ARG A C 1
ATOM 904 O O . ARG A 1 118 ? 24.112 -12.899 -26.330 1.00 93.19 118 ARG A O 1
ATOM 911 N N . SER A 1 119 ? 22.030 -12.264 -26.877 1.00 89.94 119 SER A N 1
ATOM 912 C CA . SER A 1 119 ? 22.270 -12.324 -28.324 1.00 89.94 119 SER A CA 1
ATOM 913 C C . SER A 1 119 ? 23.372 -11.366 -28.783 1.00 89.94 119 SER A C 1
ATOM 915 O O . SER A 1 119 ? 24.102 -11.680 -29.717 1.00 89.94 119 SER A O 1
ATOM 917 N N . ALA A 1 120 ? 23.506 -10.195 -28.151 1.00 87.94 120 ALA A N 1
ATOM 918 C CA . ALA A 1 120 ? 24.582 -9.257 -28.467 1.00 87.94 120 ALA A CA 1
ATOM 919 C C . ALA A 1 120 ? 25.959 -9.796 -28.052 1.00 87.94 120 ALA A C 1
ATOM 921 O O . ALA A 1 120 ? 26.916 -9.623 -28.799 1.00 87.94 120 ALA A O 1
ATOM 922 N N . VAL A 1 121 ? 26.049 -10.458 -26.893 1.00 89.00 121 VAL A N 1
ATOM 923 C CA . VAL A 1 121 ? 27.283 -11.111 -26.429 1.00 89.00 121 VAL A CA 1
ATOM 924 C C . VAL A 1 121 ? 27.642 -12.283 -27.338 1.00 89.00 121 VAL A C 1
ATOM 926 O O . VAL A 1 121 ? 28.756 -12.319 -27.837 1.00 89.00 121 VAL A O 1
ATOM 929 N N . GLU A 1 122 ? 26.692 -13.165 -27.658 1.00 89.38 122 GLU A N 1
ATOM 930 C CA . GLU A 1 122 ? 26.920 -14.287 -28.584 1.00 89.38 122 GLU A CA 1
ATOM 931 C C . GLU A 1 122 ? 27.396 -13.807 -29.966 1.00 89.38 122 GLU A C 1
ATOM 933 O O . GLU A 1 122 ? 28.307 -14.389 -30.551 1.00 89.38 122 GLU A O 1
ATOM 938 N N . ALA A 1 123 ? 26.820 -12.716 -30.485 1.00 84.75 123 ALA A N 1
ATOM 939 C CA . ALA A 1 123 ? 27.254 -12.120 -31.747 1.00 84.75 123 ALA A CA 1
ATOM 940 C C . ALA A 1 123 ? 28.659 -11.499 -31.658 1.00 84.75 123 ALA A C 1
ATOM 942 O O . ALA A 1 123 ? 29.432 -11.603 -32.610 1.00 84.75 123 ALA A O 1
ATOM 943 N N . ALA A 1 124 ? 28.998 -10.872 -30.529 1.00 83.50 124 ALA A N 1
ATOM 944 C CA . ALA A 1 124 ? 30.326 -10.312 -30.297 1.00 83.50 124 ALA A CA 1
ATOM 945 C C . ALA A 1 124 ? 31.392 -11.409 -30.145 1.00 83.50 124 ALA A C 1
ATOM 947 O O . ALA A 1 124 ? 32.479 -11.274 -30.700 1.00 83.50 124 ALA A O 1
ATOM 948 N N . ASP A 1 125 ? 31.068 -12.509 -29.463 1.00 83.12 125 ASP A N 1
ATOM 949 C CA . ASP A 1 125 ? 31.952 -13.669 -29.316 1.00 83.12 125 ASP A CA 1
A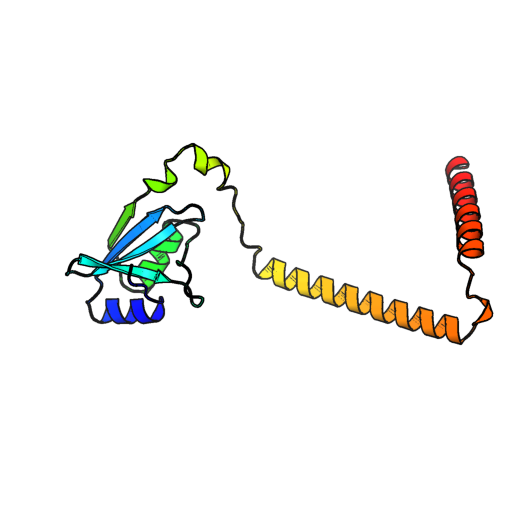TOM 950 C C . ASP A 1 125 ? 32.182 -14.370 -30.663 1.00 83.12 125 ASP A C 1
ATOM 952 O O . ASP A 1 125 ? 33.299 -14.789 -30.968 1.00 83.12 125 ASP A O 1
ATOM 956 N N . ALA A 1 126 ? 31.142 -14.460 -31.501 1.00 85.31 126 ALA A N 1
ATOM 957 C CA . ALA A 1 126 ? 31.239 -15.029 -32.843 1.00 85.31 126 ALA A CA 1
ATOM 958 C C . ALA A 1 126 ? 32.044 -14.151 -33.815 1.00 85.31 126 ALA A C 1
ATOM 960 O O . ALA A 1 126 ? 32.660 -14.682 -34.741 1.00 85.31 126 ALA A O 1
ATOM 961 N N . ASN A 1 127 ? 32.048 -12.825 -33.628 1.00 79.88 127 ASN A N 1
ATOM 962 C CA . ASN A 1 127 ? 32.790 -11.905 -34.488 1.00 79.88 127 ASN A CA 1
ATOM 963 C C . ASN A 1 127 ? 33.448 -10.751 -33.698 1.00 79.88 127 ASN A C 1
ATOM 965 O O . ASN A 1 127 ? 32.992 -9.604 -33.752 1.00 79.88 127 ASN A O 1
ATOM 969 N N . PRO A 1 128 ? 34.569 -11.012 -32.995 1.00 72.88 128 PRO A N 1
ATOM 970 C CA . PRO A 1 128 ? 35.195 -10.034 -32.097 1.00 72.88 128 PRO A CA 1
ATOM 971 C C . PRO A 1 128 ? 35.672 -8.753 -32.798 1.00 72.88 128 PRO A C 1
ATOM 973 O O . PRO A 1 128 ? 35.760 -7.692 -32.176 1.00 72.88 128 PRO A O 1
ATOM 976 N N . ALA A 1 129 ? 35.953 -8.844 -34.103 1.00 68.44 129 ALA A N 1
ATOM 977 C CA . ALA A 1 129 ? 36.411 -7.739 -34.943 1.00 68.44 129 ALA A CA 1
ATOM 978 C C . ALA A 1 129 ? 35.342 -6.653 -35.186 1.00 68.44 129 ALA A C 1
ATOM 980 O O . ALA A 1 129 ? 35.694 -5.536 -35.561 1.00 68.44 129 ALA A O 1
ATOM 981 N N . ASP A 1 130 ? 34.060 -6.942 -34.933 1.00 70.56 130 ASP A N 1
ATOM 982 C CA . ASP A 1 130 ? 32.964 -5.969 -35.066 1.00 70.56 130 ASP A CA 1
ATOM 983 C C . ASP A 1 130 ? 32.868 -4.992 -33.877 1.00 70.56 130 ASP A C 1
ATOM 985 O O . ASP A 1 130 ? 32.068 -4.049 -33.891 1.00 70.56 130 ASP A O 1
ATOM 989 N N . SER A 1 131 ? 33.706 -5.171 -32.850 1.00 75.81 131 SER A N 1
ATOM 990 C CA . SER A 1 131 ? 33.804 -4.251 -31.718 1.00 75.81 131 SER A CA 1
ATOM 991 C C . SER A 1 131 ? 34.410 -2.912 -32.152 1.00 75.81 131 SER A C 1
ATOM 993 O O . SER A 1 131 ? 35.597 -2.801 -32.455 1.00 75.81 131 SER A O 1
ATOM 995 N N . LEU A 1 132 ? 33.594 -1.858 -32.165 1.00 80.19 132 LEU A N 1
ATOM 996 C CA . LEU A 1 132 ? 34.035 -0.515 -32.545 1.00 80.19 132 LEU A CA 1
ATOM 997 C C . LEU A 1 132 ? 34.681 0.214 -31.366 1.00 80.19 132 LEU A C 1
ATOM 999 O O . LEU A 1 132 ? 34.151 0.229 -30.254 1.00 80.19 132 LEU A O 1
ATOM 1003 N N . THR A 1 133 ? 35.774 0.932 -31.629 1.0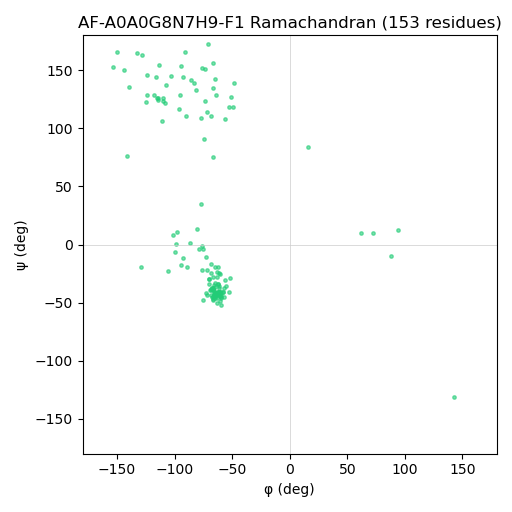0 86.31 133 THR A N 1
ATOM 1004 C CA . THR A 1 133 ? 36.280 1.923 -30.672 1.00 86.31 133 THR A CA 1
ATOM 1005 C C . THR A 1 133 ? 35.287 3.079 -30.534 1.00 86.31 133 THR A C 1
ATOM 1007 O O . THR A 1 133 ? 34.504 3.375 -31.445 1.00 86.31 133 THR A O 1
ATOM 1010 N N . GLY A 1 134 ? 35.332 3.787 -29.401 1.00 85.50 134 GLY A N 1
ATOM 1011 C CA . GLY A 1 134 ? 34.412 4.898 -29.135 1.00 85.50 134 GLY A CA 1
ATOM 1012 C C . GLY A 1 134 ? 34.431 5.994 -30.210 1.00 85.50 134 GLY A C 1
ATOM 1013 O O . GLY A 1 134 ? 33.399 6.613 -30.462 1.00 85.50 134 GLY A O 1
ATOM 1014 N N . GLN A 1 135 ? 35.570 6.209 -30.879 1.00 87.31 135 GLN A N 1
ATOM 1015 C CA . GLN A 1 135 ? 35.680 7.179 -31.968 1.00 87.31 135 GLN A CA 1
ATOM 1016 C C . GLN A 1 135 ? 35.036 6.662 -33.264 1.00 87.31 135 GLN A C 1
ATOM 1018 O O . GLN A 1 135 ? 34.179 7.341 -33.824 1.00 87.31 135 GLN A O 1
ATOM 1023 N N . HIS A 1 136 ? 35.323 5.421 -33.670 1.00 87.06 136 HIS A N 1
ATOM 1024 C CA . HIS A 1 136 ? 34.705 4.821 -34.859 1.00 87.06 136 HIS A CA 1
ATOM 1025 C C . HIS A 1 136 ? 33.182 4.670 -34.735 1.00 87.06 136 HIS A C 1
ATOM 1027 O O . HIS A 1 136 ? 32.457 4.848 -35.715 1.00 87.06 136 HIS A O 1
ATOM 1033 N N . ALA A 1 137 ? 32.672 4.402 -33.530 1.00 88.19 137 ALA A N 1
ATOM 1034 C CA . ALA A 1 137 ? 31.235 4.376 -33.273 1.00 88.19 137 ALA A CA 1
ATOM 1035 C C . ALA A 1 137 ? 30.574 5.745 -33.523 1.00 88.19 137 ALA A C 1
ATOM 1037 O O . ALA A 1 137 ? 29.496 5.812 -34.119 1.00 88.19 137 ALA A O 1
ATOM 1038 N N . ARG A 1 138 ? 31.225 6.846 -33.112 1.00 90.56 138 ARG A N 1
ATOM 1039 C CA . ARG A 1 138 ? 30.728 8.215 -33.340 1.00 90.56 138 ARG A CA 1
ATOM 1040 C C . ARG A 1 138 ? 30.699 8.555 -34.824 1.00 90.56 138 ARG A C 1
ATOM 1042 O O . ARG A 1 138 ? 29.677 9.053 -35.297 1.00 90.56 138 ARG A O 1
ATOM 1049 N N . ASP A 1 139 ? 31.769 8.238 -35.544 1.00 92.56 139 ASP A N 1
ATOM 1050 C CA . ASP A 1 139 ? 31.886 8.527 -36.975 1.00 92.56 139 ASP A CA 1
ATOM 1051 C C . ASP A 1 139 ? 30.825 7.753 -37.777 1.00 92.56 139 ASP A C 1
ATOM 1053 O O . ASP A 1 139 ? 30.098 8.329 -38.593 1.00 92.56 139 ASP A O 1
ATOM 1057 N N . ARG A 1 140 ? 30.627 6.465 -37.457 1.00 89.19 140 ARG A N 1
ATOM 1058 C CA . ARG A 1 140 ? 29.578 5.628 -38.062 1.00 89.19 140 ARG A CA 1
ATOM 1059 C C . ARG A 1 140 ? 28.176 6.174 -37.784 1.00 89.19 140 ARG A C 1
ATOM 1061 O O . ARG A 1 140 ? 27.333 6.215 -38.680 1.00 89.19 140 ARG A O 1
ATOM 1068 N N . LEU A 1 141 ? 27.918 6.637 -36.561 1.00 92.25 141 LEU A N 1
ATOM 1069 C CA . LEU A 1 141 ? 26.619 7.189 -36.174 1.00 92.25 141 LEU A CA 1
ATOM 1070 C C . LEU A 1 141 ? 26.341 8.546 -36.843 1.00 92.25 141 LEU A C 1
ATOM 1072 O O . LEU A 1 141 ? 25.196 8.832 -37.202 1.00 92.25 141 LEU A O 1
ATOM 1076 N N . GLN A 1 142 ? 27.367 9.373 -37.064 1.00 92.75 142 GLN A N 1
ATOM 1077 C CA . GLN A 1 142 ? 27.242 10.603 -37.851 1.00 92.75 142 GLN A CA 1
ATOM 1078 C C . GLN A 1 142 ? 26.924 10.311 -39.322 1.00 92.75 142 GLN A C 1
ATOM 1080 O O . GLN A 1 142 ? 26.017 10.938 -39.874 1.00 92.75 142 GLN A O 1
ATOM 1085 N N . ALA A 1 143 ? 27.590 9.327 -39.931 1.00 91.44 143 ALA A N 1
ATOM 1086 C CA . ALA A 1 143 ? 27.313 8.911 -41.304 1.00 91.44 143 ALA A CA 1
ATOM 1087 C C . ALA A 1 143 ? 25.860 8.425 -41.477 1.00 91.44 143 ALA A C 1
ATOM 1089 O O . ALA A 1 143 ? 25.159 8.878 -42.385 1.00 91.44 143 ALA A O 1
ATOM 1090 N N . LEU A 1 144 ? 25.361 7.593 -40.552 1.00 92.56 144 LEU A N 1
ATOM 1091 C CA . LEU A 1 144 ? 23.967 7.127 -40.552 1.00 92.56 144 LEU A CA 1
ATOM 1092 C C . LEU A 1 144 ? 22.965 8.283 -40.414 1.00 92.56 144 LEU A C 1
ATOM 1094 O O . LEU A 1 144 ? 21.968 8.337 -41.135 1.00 92.56 144 LEU A O 1
ATOM 1098 N N . LYS A 1 145 ? 23.239 9.257 -39.535 1.00 92.19 145 LYS A N 1
ATOM 1099 C CA . LYS A 1 145 ? 22.398 10.458 -39.392 1.00 92.19 145 LYS A CA 1
ATOM 1100 C C . LYS A 1 145 ? 22.339 11.277 -40.680 1.00 92.19 145 LYS A C 1
ATOM 1102 O O . LYS A 1 145 ? 21.275 11.783 -41.033 1.00 92.19 145 LYS A O 1
ATOM 1107 N N . GLN A 1 146 ? 23.461 11.426 -41.382 1.00 91.19 146 GLN A N 1
ATOM 1108 C CA . GLN A 1 146 ? 23.503 12.148 -42.654 1.00 91.19 146 GLN A CA 1
ATOM 1109 C C . GLN A 1 146 ? 22.721 11.414 -43.750 1.00 91.19 146 GLN A C 1
ATOM 1111 O O . GLN A 1 146 ? 22.003 12.059 -44.512 1.00 91.19 146 GLN A O 1
ATOM 1116 N N . GLN A 1 147 ? 22.799 10.082 -43.803 1.00 89.75 147 GLN A N 1
ATOM 1117 C CA . GLN A 1 147 ? 22.005 9.267 -44.729 1.00 89.75 147 GLN A CA 1
ATOM 1118 C C . GLN A 1 147 ? 20.501 9.384 -44.449 1.00 89.75 147 GLN A C 1
ATOM 1120 O O . GLN A 1 147 ? 19.730 9.642 -45.373 1.00 89.75 147 GLN A O 1
ATOM 1125 N N . ALA A 1 148 ? 20.088 9.296 -43.181 1.00 88.38 148 ALA A N 1
ATOM 1126 C CA . ALA A 1 148 ? 18.688 9.456 -42.788 1.00 88.38 148 ALA A CA 1
ATOM 1127 C C . ALA A 1 148 ? 18.137 10.844 -43.161 1.00 88.38 148 ALA A C 1
ATOM 1129 O O . ALA A 1 148 ? 17.041 10.953 -43.704 1.00 88.38 148 ALA A O 1
ATOM 1130 N N . ARG A 1 149 ? 18.922 11.910 -42.949 1.00 87.50 149 ARG A N 1
ATOM 1131 C CA . ARG A 1 149 ? 18.550 13.279 -43.354 1.00 87.50 149 ARG A CA 1
ATOM 1132 C C . ARG A 1 149 ? 18.381 13.419 -44.866 1.00 87.50 149 ARG A C 1
ATOM 1134 O O . ARG A 1 149 ? 17.429 14.053 -45.304 1.00 87.50 149 ARG A O 1
ATOM 1141 N N . LYS A 1 150 ? 19.272 12.813 -45.657 1.00 86.12 150 LYS A N 1
ATOM 1142 C CA . LYS A 1 150 ? 19.167 1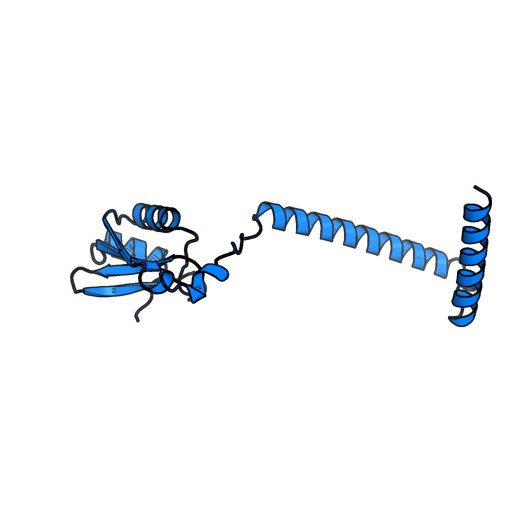2.803 -47.126 1.00 86.12 150 LYS A CA 1
ATOM 1143 C C . LYS A 1 150 ? 17.936 12.034 -47.610 1.00 86.12 150 LYS A C 1
ATOM 1145 O O . LYS A 1 150 ? 17.325 12.451 -48.584 1.00 86.12 150 LYS A O 1
ATOM 1150 N N . HIS A 1 151 ? 17.569 10.944 -46.936 1.00 81.19 151 HIS A N 1
ATOM 1151 C CA . HIS A 1 151 ? 16.371 10.172 -47.269 1.00 81.19 151 HIS A CA 1
ATOM 1152 C C . HIS A 1 151 ? 15.087 10.959 -46.970 1.00 81.19 151 HIS A C 1
ATOM 1154 O O . HIS A 1 151 ? 14.192 11.009 -47.804 1.00 81.19 151 HIS A O 1
ATOM 1160 N N . ILE A 1 152 ? 15.025 11.630 -45.815 1.00 77.62 152 ILE A N 1
ATOM 1161 C CA . ILE A 1 152 ? 13.878 12.467 -45.429 1.00 77.62 152 ILE A CA 1
ATOM 1162 C C . ILE A 1 152 ? 13.738 13.677 -46.360 1.00 77.62 152 ILE A C 1
ATOM 1164 O O . ILE A 1 152 ? 12.633 13.998 -46.756 1.00 77.62 152 ILE A O 1
ATOM 1168 N N . ALA A 1 153 ? 14.840 14.314 -46.764 1.00 72.12 153 ALA A N 1
ATOM 1169 C CA . ALA A 1 153 ? 14.808 15.466 -47.672 1.00 72.12 153 ALA A CA 1
ATOM 1170 C C . ALA A 1 153 ? 14.466 15.116 -49.137 1.00 72.12 153 ALA A C 1
ATOM 1172 O O . ALA A 1 153 ? 14.269 16.017 -49.947 1.00 72.12 153 ALA A O 1
ATOM 1173 N N . LYS A 1 154 ? 14.458 13.825 -49.491 1.00 65.50 154 LYS A N 1
ATOM 1174 C CA . LYS A 1 154 ? 14.113 13.319 -50.829 1.00 65.50 154 LYS A CA 1
ATOM 1175 C C . LYS A 1 154 ? 12.671 12.790 -50.904 1.00 65.50 154 LYS A C 1
ATOM 1177 O O . LYS A 1 154 ? 12.235 12.413 -51.988 1.00 65.50 154 LYS A O 1
ATOM 1182 N N . THR A 1 155 ? 11.979 12.729 -49.764 1.00 54.22 155 THR A N 1
ATOM 1183 C CA . THR A 1 155 ? 10.564 12.346 -49.642 1.00 54.22 155 THR A CA 1
ATOM 1184 C C . THR A 1 155 ? 9.724 13.610 -49.536 1.00 54.22 155 THR A C 1
ATOM 1186 O O . THR A 1 155 ? 8.635 13.632 -50.142 1.00 54.22 155 THR A O 1
#